Protein AF-U2B4Y4-F1 (afdb_monomer)

Structure (mmCIF, N/CA/C/O backbone):
data_AF-U2B4Y4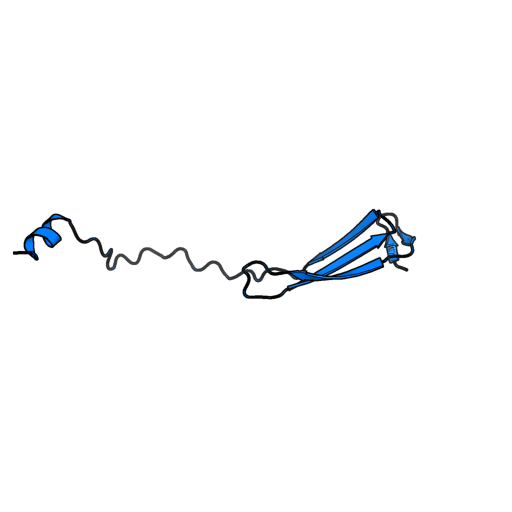-F1
#
_entry.id   AF-U2B4Y4-F1
#
loop_
_atom_site.group_PDB
_atom_site.id
_atom_site.type_symbol
_atom_site.label_atom_id
_atom_site.label_alt_id
_atom_site.label_comp_id
_atom_site.label_asym_id
_atom_site.label_entity_id
_atom_site.label_seq_id
_atom_site.pdbx_PDB_ins_code
_atom_site.Cartn_x
_atom_site.Cartn_y
_atom_site.Cartn_z
_atom_site.occupancy
_atom_site.B_iso_or_equiv
_atom_site.auth_seq_id
_atom_site.auth_comp_id
_atom_site.auth_asym_id
_atom_site.auth_atom_id
_atom_site.pdbx_PDB_model_num
ATOM 1 N N . ILE A 1 1 ? 18.776 -2.289 -7.257 1.00 88.50 1 ILE A N 1
ATOM 2 C CA . ILE A 1 1 ? 18.185 -2.782 -8.531 1.00 88.50 1 ILE A CA 1
ATOM 3 C C . ILE A 1 1 ? 17.256 -3.937 -8.184 1.00 88.50 1 ILE A C 1
ATOM 5 O O . ILE A 1 1 ? 17.714 -4.853 -7.514 1.00 88.50 1 ILE A O 1
ATOM 9 N N . LEU A 1 2 ? 15.984 -3.878 -8.589 1.00 94.19 2 LEU A N 1
ATOM 10 C CA . LEU A 1 2 ? 14.969 -4.920 -8.353 1.00 94.19 2 LEU A CA 1
ATOM 11 C C . LEU A 1 2 ? 14.470 -5.492 -9.686 1.00 94.19 2 LEU A C 1
ATOM 13 O O . LEU A 1 2 ? 14.765 -4.929 -10.740 1.00 94.19 2 LEU A O 1
ATOM 17 N N . ARG A 1 3 ? 13.739 -6.610 -9.655 1.00 94.50 3 ARG A N 1
ATOM 18 C CA . ARG A 1 3 ? 13.058 -7.144 -10.843 1.00 94.50 3 ARG A CA 1
ATOM 19 C C . ARG A 1 3 ? 11.638 -6.589 -10.930 1.00 94.50 3 ARG A C 1
ATOM 21 O O . ARG A 1 3 ? 10.962 -6.505 -9.911 1.00 94.50 3 ARG A O 1
ATOM 28 N N . ASP A 1 4 ? 11.212 -6.201 -12.128 1.00 91.75 4 ASP A N 1
ATOM 29 C CA . ASP A 1 4 ? 9.816 -5.844 -12.396 1.00 91.75 4 ASP A CA 1
ATOM 30 C C . ASP A 1 4 ? 8.921 -7.096 -12.493 1.00 91.75 4 ASP A C 1
ATOM 32 O O . ASP A 1 4 ? 9.402 -8.229 -12.428 1.00 91.75 4 ASP A O 1
ATOM 36 N N . ALA A 1 5 ? 7.613 -6.900 -12.686 1.00 88.50 5 ALA A N 1
ATOM 37 C CA . ALA A 1 5 ? 6.649 -7.996 -12.838 1.00 88.50 5 ALA A CA 1
ATOM 38 C C . ALA A 1 5 ? 6.917 -8.902 -14.060 1.00 88.50 5 ALA A C 1
ATOM 40 O O . ALA A 1 5 ? 6.394 -10.009 -14.130 1.00 88.50 5 ALA A O 1
ATOM 41 N N . ARG A 1 6 ? 7.737 -8.452 -15.021 1.00 91.94 6 ARG A N 1
ATOM 42 C CA . ARG A 1 6 ? 8.179 -9.232 -16.189 1.00 91.94 6 ARG A CA 1
ATOM 43 C C . ARG A 1 6 ? 9.542 -9.899 -15.956 1.00 91.94 6 ARG A C 1
ATOM 45 O O . ARG A 1 6 ? 10.079 -10.530 -16.858 1.00 91.94 6 ARG A O 1
ATOM 52 N N . GLY A 1 7 ? 10.119 -9.758 -14.762 1.00 93.06 7 GLY A N 1
ATOM 53 C CA . GLY A 1 7 ? 11.405 -10.336 -14.380 1.00 93.06 7 GLY A CA 1
ATOM 54 C C . GLY A 1 7 ? 12.634 -9.521 -14.801 1.00 93.06 7 GLY A C 1
ATOM 55 O O . GLY A 1 7 ? 13.763 -9.931 -14.501 1.00 93.06 7 GLY A O 1
ATOM 56 N N . HIS A 1 8 ? 12.468 -8.365 -15.447 1.00 94.44 8 HIS A N 1
ATOM 57 C CA . HIS A 1 8 ? 13.580 -7.531 -15.905 1.00 94.44 8 HIS A CA 1
ATOM 58 C C . HIS A 1 8 ? 14.180 -6.716 -14.761 1.00 94.44 8 HIS A C 1
ATOM 60 O O . HIS A 1 8 ? 13.464 -6.153 -13.936 1.00 94.44 8 HIS A O 1
ATOM 66 N N . ARG A 1 9 ? 15.513 -6.605 -14.726 1.00 95.56 9 ARG A N 1
ATOM 67 C CA . ARG A 1 9 ? 16.220 -5.781 -13.735 1.00 95.56 9 ARG A CA 1
ATOM 68 C C . ARG A 1 9 ? 16.011 -4.297 -14.032 1.00 95.56 9 ARG A C 1
ATOM 70 O O . ARG A 1 9 ? 16.290 -3.842 -15.136 1.00 95.56 9 ARG A O 1
ATOM 77 N N . ARG A 1 10 ? 15.578 -3.539 -13.028 1.00 94.94 10 ARG A N 1
ATOM 78 C CA . ARG A 1 10 ? 15.348 -2.096 -13.106 1.00 94.94 10 ARG A CA 1
ATOM 79 C C . ARG A 1 10 ? 15.853 -1.376 -11.861 1.00 94.94 10 ARG A C 1
ATOM 81 O O . ARG A 1 10 ? 15.935 -1.940 -10.765 1.00 94.94 10 ARG A O 1
ATOM 88 N N . LEU A 1 11 ? 16.184 -0.100 -12.030 1.00 96.62 11 LEU A N 1
ATOM 89 C CA . LEU A 1 11 ? 16.400 0.800 -10.904 1.00 96.62 11 LEU A CA 1
ATOM 90 C C . LEU A 1 11 ? 15.049 1.087 -10.255 1.00 96.62 11 LEU A C 1
ATOM 92 O O . LEU A 1 11 ? 14.134 1.576 -10.914 1.00 96.62 11 LEU A O 1
ATOM 96 N N . ALA A 1 12 ? 14.941 0.742 -8.976 1.00 97.00 12 ALA A N 1
ATOM 97 C CA . ALA A 1 12 ? 13.764 1.009 -8.175 1.00 97.00 12 ALA A CA 1
ATOM 98 C C . ALA A 1 12 ? 14.071 2.133 -7.192 1.00 97.00 12 ALA A C 1
ATOM 100 O O . ALA A 1 12 ? 15.155 2.157 -6.604 1.00 97.00 12 ALA A O 1
ATOM 101 N N . ARG A 1 13 ? 13.105 3.022 -6.989 1.00 97.44 13 ARG A N 1
ATOM 102 C CA . ARG A 1 13 ? 13.071 3.906 -5.832 1.00 97.44 13 ARG A CA 1
ATOM 103 C C . ARG A 1 13 ? 12.199 3.260 -4.766 1.00 97.44 13 ARG A C 1
ATOM 105 O O . ARG A 1 13 ? 11.092 2.820 -5.073 1.00 97.44 13 ARG A O 1
ATOM 112 N N . LEU A 1 14 ? 12.728 3.187 -3.551 1.00 97.25 14 LEU A N 1
ATOM 113 C CA . LEU A 1 14 ? 12.023 2.672 -2.387 1.00 97.25 14 LEU A CA 1
ATOM 114 C C . LEU A 1 14 ? 11.566 3.843 -1.529 1.00 97.25 14 LEU A C 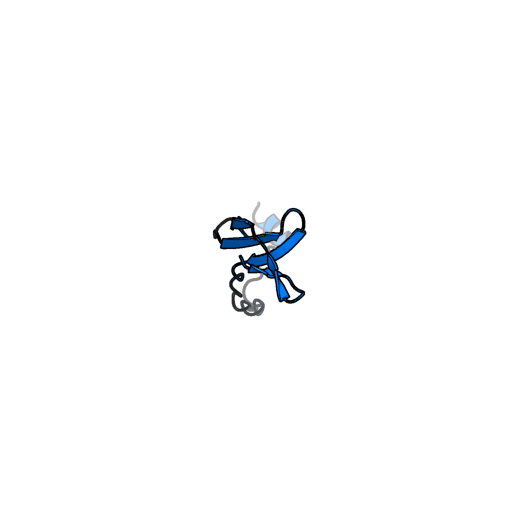1
ATOM 116 O O . LEU A 1 14 ? 12.335 4.774 -1.291 1.00 97.25 14 LEU A O 1
ATOM 120 N N . TYR A 1 15 ? 10.313 3.781 -1.106 1.00 97.94 15 TYR A N 1
ATOM 121 C CA . TYR A 1 15 ? 9.718 4.725 -0.180 1.00 97.94 15 TYR A CA 1
ATOM 122 C C . TYR A 1 15 ? 9.200 3.946 1.013 1.00 97.94 15 TYR A C 1
ATOM 124 O O . TYR A 1 15 ? 8.289 3.132 0.859 1.00 97.94 15 TYR A O 1
ATOM 132 N N . ASP A 1 16 ? 9.763 4.223 2.180 1.00 97.94 16 ASP A N 1
ATOM 133 C CA . ASP A 1 16 ? 9.209 3.759 3.441 1.00 97.94 16 ASP A CA 1
ATOM 134 C C . ASP A 1 16 ? 8.256 4.827 3.960 1.00 97.94 16 ASP A C 1
ATOM 136 O O . ASP A 1 16 ? 8.543 6.028 3.908 1.00 97.94 16 ASP A O 1
ATOM 140 N N . PHE A 1 17 ? 7.097 4.393 4.429 1.00 97.12 17 PHE A N 1
ATOM 141 C CA . PHE A 1 17 ? 6.094 5.286 4.975 1.00 97.12 17 PHE A CA 1
ATOM 142 C C . PHE A 1 17 ? 5.385 4.629 6.147 1.00 97.12 17 PHE A 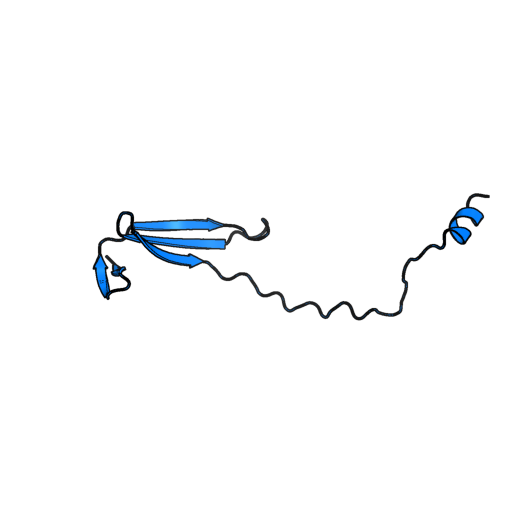C 1
ATOM 144 O O . PHE A 1 17 ? 5.481 3.426 6.396 1.00 97.12 17 PHE A O 1
ATOM 151 N N . GLU A 1 18 ? 4.656 5.454 6.879 1.00 96.12 18 GLU A N 1
ATOM 152 C CA . GLU A 1 18 ? 3.886 5.019 8.025 1.00 96.12 18 GLU A CA 1
ATOM 153 C C . GLU A 1 18 ? 2.432 5.433 7.832 1.00 96.12 18 GLU A C 1
ATOM 155 O O . GLU A 1 18 ? 2.150 6.508 7.303 1.00 96.12 18 GLU A O 1
ATOM 160 N N . PHE A 1 19 ? 1.516 4.569 8.247 1.00 92.75 19 PHE A N 1
ATOM 161 C CA . PHE A 1 19 ? 0.077 4.772 8.142 1.00 92.75 19 PHE A CA 1
ATOM 162 C C . PHE A 1 19 ? -0.615 4.271 9.410 1.00 92.75 19 PHE A C 1
ATOM 164 O O . PHE A 1 19 ? -0.028 3.541 10.204 1.00 92.75 19 PHE A O 1
ATOM 171 N N . THR A 1 20 ? -1.861 4.669 9.626 1.00 91.94 20 THR A N 1
ATOM 172 C CA . THR A 1 20 ? -2.681 4.211 10.754 1.00 91.94 20 THR A CA 1
ATOM 173 C C . THR A 1 20 ? -4.029 3.732 10.214 1.00 91.94 20 THR A C 1
ATOM 175 O O . THR A 1 20 ? -4.519 4.267 9.221 1.00 91.94 20 THR A O 1
ATOM 178 N N . VAL A 1 21 ? -4.620 2.700 10.830 1.00 83.12 21 VAL A N 1
ATOM 179 C CA . VAL A 1 21 ? -5.977 2.224 10.474 1.00 83.12 21 VAL A CA 1
ATOM 180 C C . VAL A 1 21 ? -7.027 2.913 11.346 1.00 83.12 21 VAL A C 1
ATOM 182 O O . VAL A 1 21 ? -7.960 3.513 10.830 1.00 83.12 21 VAL A O 1
ATOM 185 N N . THR A 1 22 ? -6.845 2.865 12.669 1.00 82.88 22 THR A N 1
ATOM 186 C CA . THR A 1 22 ? -7.766 3.437 13.672 1.00 82.88 22 THR A CA 1
ATOM 187 C C . THR A 1 22 ? -7.217 4.695 14.353 1.00 82.88 22 THR A C 1
ATOM 189 O O . THR A 1 22 ? -7.868 5.263 15.219 1.00 82.88 22 THR A O 1
ATOM 192 N N . GLY A 1 23 ? -6.010 5.139 13.986 1.00 80.69 23 GLY A N 1
ATOM 193 C CA . GLY A 1 23 ? -5.330 6.286 14.602 1.00 80.69 23 GLY A CA 1
ATOM 194 C C . GLY A 1 23 ? -4.478 5.959 15.835 1.00 80.69 23 GLY A C 1
ATOM 195 O O . GLY A 1 23 ? -3.589 6.738 16.157 1.00 80.69 23 GLY A O 1
ATOM 196 N N . GLU A 1 24 ? -4.671 4.805 16.475 1.00 82.12 24 GLU A N 1
ATOM 197 C CA . GLU A 1 24 ? -3.907 4.416 17.675 1.00 82.12 24 GLU A CA 1
ATOM 198 C C . GLU A 1 24 ? -2.581 3.724 17.350 1.00 82.12 24 GLU A C 1
ATOM 200 O O . GLU A 1 24 ? -1.570 3.955 18.012 1.00 82.12 24 GLU A O 1
ATOM 205 N N . GLN A 1 25 ? -2.566 2.882 16.314 1.00 86.38 25 GLN A N 1
ATOM 206 C CA . GLN A 1 25 ? -1.392 2.094 15.953 1.00 86.38 25 GLN A CA 1
ATOM 207 C C . GLN A 1 25 ? -0.775 2.580 14.646 1.00 86.38 25 GLN A C 1
ATOM 209 O O . GLN A 1 25 ? -1.433 2.610 13.601 1.00 86.38 25 GLN A O 1
ATOM 214 N N . ARG A 1 26 ? 0.522 2.901 14.705 1.00 92.31 26 ARG A N 1
ATOM 215 C CA . ARG A 1 26 ? 1.338 3.226 13.536 1.00 92.31 26 ARG A CA 1
ATOM 216 C C . ARG A 1 26 ? 1.874 1.947 12.902 1.00 92.31 26 ARG A C 1
ATOM 218 O O . ARG A 1 26 ? 2.596 1.177 13.531 1.00 92.31 26 ARG A O 1
ATOM 225 N N . LEU A 1 27 ? 1.480 1.727 11.658 1.00 92.75 27 LEU A N 1
ATOM 226 C CA . LEU A 1 27 ? 1.883 0.616 10.813 1.00 92.75 27 LEU A CA 1
ATOM 227 C C . LEU A 1 27 ? 2.866 1.114 9.760 1.00 92.75 27 LEU A C 1
ATOM 229 O O . LEU A 1 27 ? 2.834 2.275 9.351 1.00 92.75 27 LEU A O 1
ATOM 233 N N . ARG A 1 28 ? 3.743 0.224 9.309 1.00 95.69 28 ARG A N 1
ATOM 234 C CA . ARG A 1 28 ? 4.725 0.513 8.265 1.00 95.69 28 ARG A CA 1
ATOM 235 C C . ARG A 1 28 ? 4.266 -0.031 6.927 1.00 95.69 28 ARG A C 1
ATOM 237 O O . ARG A 1 28 ? 3.758 -1.150 6.838 1.00 95.69 28 ARG A O 1
ATOM 244 N N . GLY A 1 29 ? 4.486 0.762 5.892 1.00 96.81 29 GLY A N 1
ATOM 245 C CA . GLY A 1 29 ? 4.324 0.356 4.510 1.00 96.81 29 GLY A CA 1
ATOM 246 C C . GLY A 1 29 ? 5.564 0.695 3.696 1.00 96.81 29 GLY A C 1
ATOM 247 O O . GLY A 1 29 ? 6.368 1.550 4.072 1.00 96.81 29 GLY A O 1
ATOM 248 N N . GLN A 1 30 ? 5.706 0.016 2.565 1.00 97.88 30 GLN A N 1
ATOM 249 C CA . GLN A 1 30 ? 6.769 0.263 1.607 1.00 97.88 30 GLN A CA 1
ATOM 250 C C . GLN A 1 30 ? 6.207 0.302 0.186 1.00 97.88 30 GLN A C 1
ATOM 252 O O . GLN A 1 30 ? 5.363 -0.516 -0.188 1.00 97.88 30 GLN A O 1
ATOM 257 N N . ILE A 1 31 ? 6.697 1.244 -0.622 1.00 97.56 31 ILE A N 1
ATOM 258 C CA . ILE A 1 31 ? 6.423 1.317 -2.060 1.00 97.56 31 ILE A CA 1
ATOM 259 C C . ILE A 1 31 ? 7.730 1.149 -2.826 1.00 97.56 31 ILE A C 1
ATOM 261 O O . ILE A 1 31 ? 8.716 1.833 -2.556 1.00 97.56 31 ILE A O 1
ATOM 265 N N . SER A 1 32 ? 7.712 0.288 -3.840 1.00 97.12 32 SER A N 1
ATOM 266 C CA . SER A 1 32 ? 8.745 0.237 -4.873 1.00 97.12 32 SER A CA 1
ATOM 267 C C . SER A 1 32 ? 8.225 0.829 -6.183 1.00 97.12 32 SER A C 1
ATOM 269 O O . SER A 1 32 ? 7.166 0.448 -6.681 1.00 97.12 32 SER A O 1
ATOM 271 N N . MET A 1 33 ? 8.984 1.769 -6.746 1.00 97.31 33 MET A N 1
ATOM 272 C CA . MET A 1 33 ? 8.665 2.478 -7.988 1.00 97.31 33 MET A CA 1
ATOM 273 C C . MET A 1 33 ? 9.769 2.277 -9.025 1.00 97.31 33 MET A C 1
ATOM 275 O O . MET A 1 33 ? 10.948 2.427 -8.708 1.00 97.31 33 MET A O 1
ATOM 279 N N . PHE A 1 34 ? 9.402 2.026 -10.279 1.00 96.44 34 PHE A N 1
ATOM 280 C CA . PHE A 1 34 ? 10.306 2.006 -11.431 1.00 96.44 34 PHE A CA 1
ATOM 281 C C . PHE A 1 34 ? 10.075 3.261 -12.286 1.00 96.44 34 PHE A C 1
ATOM 283 O O . PHE A 1 34 ? 9.284 3.257 -13.231 1.00 96.44 34 PHE A O 1
ATOM 290 N N . GLY A 1 35 ? 10.744 4.365 -11.940 1.00 92.62 35 GLY A N 1
ATOM 291 C CA . GLY A 1 35 ? 10.434 5.675 -12.521 1.00 92.62 35 GLY A CA 1
ATOM 292 C C . GLY A 1 35 ? 9.032 6.126 -12.102 1.00 92.62 35 GLY A C 1
ATOM 293 O O . GLY A 1 35 ? 8.751 6.200 -10.910 1.00 92.62 35 GLY A O 1
ATOM 294 N N . GLN A 1 36 ? 8.154 6.393 -13.071 1.00 93.50 36 GLN A N 1
ATOM 295 C CA . GLN A 1 36 ? 6.745 6.738 -12.822 1.00 93.50 36 GLN A CA 1
ATOM 296 C C . GLN A 1 36 ? 5.831 5.507 -12.697 1.00 93.50 36 GLN A C 1
ATOM 298 O O . GLN A 1 36 ? 4.645 5.645 -12.416 1.00 93.50 36 GLN A O 1
ATOM 303 N N . HIS A 1 37 ? 6.363 4.298 -12.900 1.00 93.62 37 HIS A N 1
ATOM 30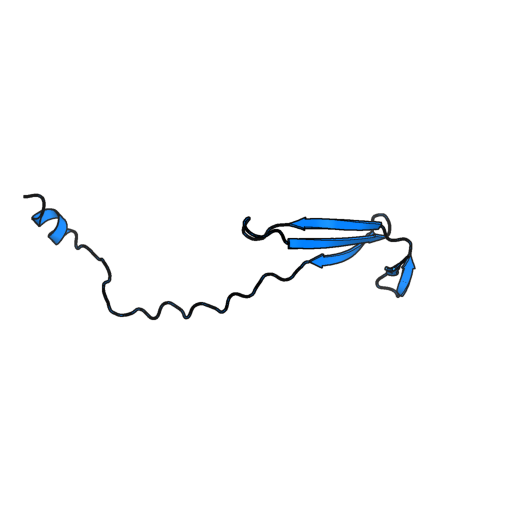4 C CA . HIS A 1 37 ? 5.575 3.072 -12.835 1.00 93.62 37 HIS A CA 1
ATOM 305 C C . HIS A 1 37 ? 5.593 2.468 -11.433 1.00 93.62 37 HIS A C 1
ATOM 307 O O . HIS A 1 37 ? 6.660 2.275 -10.845 1.00 93.62 37 HIS A O 1
ATOM 313 N N . LEU A 1 38 ? 4.412 2.108 -10.934 1.00 94.25 38 LEU A N 1
ATOM 314 C CA . LEU A 1 38 ? 4.264 1.374 -9.683 1.00 94.25 38 LEU A CA 1
ATOM 315 C C . LEU A 1 38 ? 4.798 -0.057 -9.830 1.00 94.25 38 LEU A C 1
ATOM 317 O O . LEU A 1 38 ? 4.465 -0.753 -10.789 1.00 94.25 38 LEU A O 1
ATOM 321 N N . GLY A 1 39 ? 5.637 -0.480 -8.884 1.00 94.69 39 GLY A N 1
ATOM 322 C CA . GLY A 1 39 ? 6.149 -1.845 -8.787 1.00 94.69 39 GLY A CA 1
ATOM 323 C C . GLY A 1 39 ? 5.330 -2.680 -7.809 1.00 94.69 39 GLY A C 1
ATOM 324 O O . GLY A 1 39 ? 4.504 -3.492 -8.214 1.00 94.69 39 GLY A O 1
ATOM 325 N N . ARG A 1 40 ? 5.570 -2.482 -6.513 1.00 95.12 40 ARG A N 1
ATOM 326 C CA . ARG A 1 40 ? 4.907 -3.211 -5.423 1.00 95.12 40 ARG A CA 1
ATOM 327 C C . ARG A 1 40 ? 4.589 -2.275 -4.268 1.00 95.12 40 ARG A C 1
ATOM 329 O O . ARG A 1 40 ? 5.387 -1.388 -3.967 1.00 95.12 40 ARG A O 1
ATOM 336 N N . ILE A 1 41 ? 3.458 -2.533 -3.621 1.00 96.69 41 ILE A N 1
ATOM 337 C CA . ILE A 1 41 ? 3.079 -1.944 -2.340 1.00 96.69 41 ILE A CA 1
ATOM 338 C C . ILE A 1 41 ? 3.015 -3.082 -1.324 1.00 96.69 41 ILE A C 1
ATOM 340 O O . ILE A 1 41 ? 2.367 -4.100 -1.572 1.00 96.69 41 ILE A O 1
ATOM 344 N N . GLU A 1 42 ? 3.706 -2.917 -0.205 1.00 96.62 42 GLU A N 1
ATOM 345 C CA . GLU A 1 42 ? 3.664 -3.831 0.934 1.00 96.62 42 GLU A CA 1
ATOM 346 C C . GLU A 1 42 ? 3.175 -3.063 2.157 1.00 96.62 42 GLU A C 1
ATOM 348 O O . GLU A 1 42 ? 3.657 -1.967 2.437 1.00 96.62 42 GLU A O 1
ATOM 353 N N . LEU A 1 43 ? 2.206 -3.633 2.868 1.00 95.94 43 LEU A N 1
ATOM 354 C CA . LEU A 1 43 ? 1.603 -3.049 4.060 1.00 95.94 43 LEU A CA 1
ATOM 355 C C . LEU A 1 43 ? 1.693 -4.067 5.190 1.00 95.94 43 LEU A C 1
ATOM 357 O O . LEU A 1 43 ? 1.453 -5.257 4.968 1.00 95.94 43 LEU A O 1
ATOM 361 N N . GLN A 1 44 ? 2.006 -3.610 6.399 1.00 93.94 44 GLN A N 1
ATOM 362 C CA . GLN A 1 44 ? 1.849 -4.462 7.571 1.00 93.94 44 GLN A CA 1
ATOM 363 C C . GLN A 1 44 ? 0.378 -4.888 7.731 1.00 93.94 44 GLN A C 1
ATOM 365 O O . GLN A 1 44 ? -0.521 -4.066 7.527 1.00 93.94 44 GLN A O 1
ATOM 370 N N . PRO A 1 45 ? 0.122 -6.160 8.082 1.00 86.94 45 PRO A N 1
ATOM 371 C CA . PRO A 1 45 ? -1.231 -6.667 8.244 1.00 86.94 45 PRO A CA 1
ATOM 372 C C . PRO A 1 45 ? -1.932 -5.988 9.424 1.00 86.94 45 PRO A C 1
ATOM 374 O O . PRO A 1 45 ? -1.320 -5.723 10.460 1.00 86.94 45 PRO A O 1
ATOM 377 N N . HIS A 1 46 ? -3.234 -5.744 9.274 1.00 79.50 46 HIS A N 1
ATOM 378 C CA . HIS A 1 46 ? -4.078 -5.358 10.399 1.00 79.50 46 HIS A CA 1
ATOM 379 C C . HIS A 1 46 ? -4.260 -6.567 11.335 1.00 79.50 46 HIS A C 1
ATOM 381 O O . HIS A 1 46 ? -4.507 -7.668 10.831 1.00 79.50 46 HIS A O 1
ATOM 387 N N . PRO A 1 47 ? -4.142 -6.404 12.666 1.00 74.81 47 PRO A N 1
ATOM 388 C CA . PRO A 1 47 ? -4.434 -7.482 13.600 1.00 74.81 47 PRO A CA 1
ATOM 389 C C . PRO A 1 47 ? -5.890 -7.924 13.444 1.00 74.81 47 PRO A C 1
ATOM 391 O O . PRO A 1 47 ? -6.813 -7.133 13.611 1.00 74.81 47 PRO A O 1
ATOM 394 N N . VAL A 1 48 ? -6.100 -9.201 13.129 1.00 76.94 48 VAL A N 1
ATOM 395 C CA . VAL A 1 48 ? -7.429 -9.805 1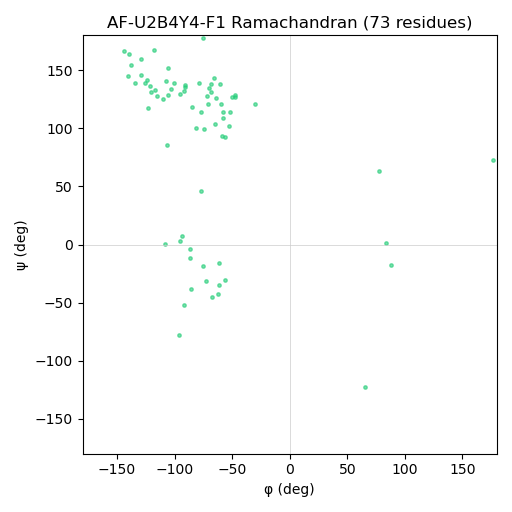3.221 1.00 76.94 48 VAL A CA 1
ATOM 396 C C . VAL A 1 48 ? -7.692 -10.011 14.705 1.00 76.94 48 VAL A C 1
ATOM 398 O O . VAL A 1 48 ? -7.161 -10.941 15.309 1.00 76.94 48 VAL A O 1
ATOM 401 N N . LEU A 1 49 ? -8.450 -9.099 15.309 1.00 75.44 49 LEU A N 1
ATOM 402 C CA . LEU A 1 49 ? -9.028 -9.353 16.620 1.00 75.44 49 LEU A CA 1
ATOM 403 C C . LEU A 1 49 ? -9.994 -10.522 16.434 1.00 75.44 49 LEU A C 1
ATOM 405 O O . LEU A 1 49 ? -10.838 -10.472 15.534 1.00 75.44 49 LEU A O 1
ATOM 409 N N . GLU A 1 50 ? -9.839 -11.587 17.224 1.00 76.56 50 GLU A N 1
ATOM 410 C CA . GLU A 1 50 ? -10.854 -12.638 17.284 1.00 76.56 50 GLU A CA 1
ATOM 411 C C . GLU A 1 50 ? -12.206 -11.950 17.447 1.00 76.56 50 GLU A C 1
ATOM 413 O O . GLU A 1 50 ? -12.342 -11.045 18.278 1.00 76.56 50 GLU A O 1
ATOM 418 N N . ALA A 1 51 ? -13.166 -12.308 16.589 1.00 65.81 51 ALA A N 1
ATOM 419 C CA . A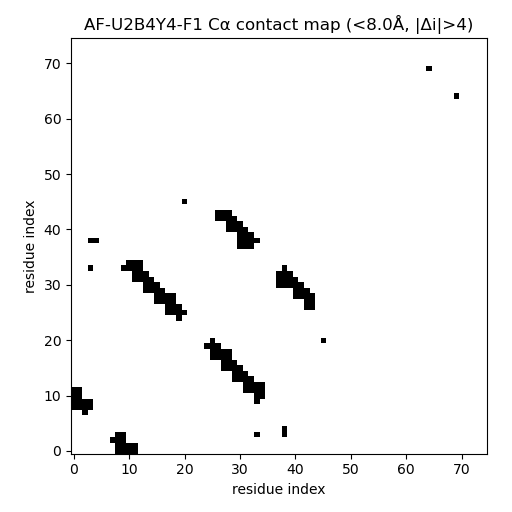LA A 1 51 ? -14.509 -11.777 16.702 1.00 65.81 51 ALA A CA 1
ATOM 420 C C . ALA A 1 51 ? -14.937 -12.027 18.144 1.00 65.81 51 ALA A C 1
ATOM 422 O O . ALA A 1 51 ? -15.036 -13.182 18.566 1.00 65.81 51 ALA A O 1
ATOM 423 N N . GLN A 1 52 ? -15.127 -10.945 18.908 1.00 64.81 52 GLN A N 1
ATOM 424 C CA . GLN A 1 52 ? -15.826 -11.066 20.174 1.00 64.81 52 GLN A CA 1
ATOM 425 C C . GLN A 1 52 ? -17.098 -11.835 19.834 1.00 64.81 52 GLN A C 1
ATOM 427 O O . GLN A 1 52 ? -17.750 -11.451 18.853 1.00 64.81 52 GLN A O 1
ATOM 432 N N . PRO A 1 53 ? -17.397 -12.948 20.532 1.00 67.88 53 PRO A N 1
ATOM 433 C CA . PRO A 1 53 ? -18.642 -13.648 20.290 1.00 67.88 53 PRO A CA 1
ATOM 434 C C . PRO A 1 53 ? -19.723 -12.576 20.282 1.00 67.88 53 PRO A C 1
ATOM 436 O O . PRO A 1 53 ? -19.738 -11.745 21.199 1.00 67.88 53 PRO A O 1
ATOM 439 N N . GLU A 1 54 ? -20.526 -12.544 19.205 1.00 63.09 54 GLU A N 1
ATOM 440 C CA . GLU A 1 54 ? -21.776 -11.776 19.139 1.00 63.09 54 GLU A CA 1
ATOM 441 C C . GLU A 1 54 ? -22.316 -11.740 20.558 1.00 63.09 54 GLU A C 1
ATOM 443 O O . GLU A 1 54 ? -22.414 -12.838 21.124 1.00 63.09 54 GLU A O 1
ATOM 448 N N . PRO A 1 55 ? -22.521 -10.559 21.177 1.00 57.75 55 PRO A N 1
ATOM 449 C CA . PRO A 1 55 ? -22.936 -10.500 22.563 1.00 57.75 55 PRO A CA 1
ATOM 450 C C . PRO A 1 55 ? -24.170 -11.380 22.654 1.00 57.75 55 PRO A C 1
ATOM 452 O O . PRO A 1 55 ? -25.240 -11.011 22.171 1.00 57.75 55 PRO A O 1
ATOM 455 N N . VAL A 1 56 ? -23.986 -12.597 23.180 1.00 57.69 56 VAL A N 1
ATOM 456 C CA . VAL A 1 56 ? -25.078 -13.520 23.421 1.00 57.69 56 VAL A CA 1
ATOM 457 C C . VAL A 1 56 ? -25.928 -12.684 24.328 1.00 57.69 56 VAL A C 1
ATOM 459 O O . VAL A 1 56 ? -25.425 -12.273 25.371 1.00 57.69 56 VAL A O 1
ATOM 462 N N . ALA A 1 57 ? -27.116 -12.305 23.863 1.00 55.22 57 ALA A N 1
ATOM 463 C CA . ALA A 1 57 ? -28.015 -11.483 24.635 1.00 55.22 57 ALA A CA 1
ATOM 464 C C . ALA A 1 57 ? -28.242 -12.237 25.943 1.00 55.22 57 ALA A C 1
ATOM 466 O O . ALA A 1 57 ? -29.063 -13.152 26.017 1.00 55.22 57 ALA A O 1
ATOM 467 N N . THR A 1 58 ? -27.437 -11.929 26.959 1.00 52.22 58 THR A N 1
ATOM 468 C CA . THR A 1 58 ? -27.612 -12.427 28.301 1.00 52.22 58 THR A CA 1
ATOM 469 C C . THR A 1 58 ? -28.920 -11.780 28.671 1.00 52.22 58 THR A C 1
ATOM 471 O O . THR A 1 58 ? -28.987 -10.563 28.838 1.00 52.22 58 THR A O 1
ATOM 474 N N . GLN A 1 59 ? -29.994 -12.567 28.650 1.00 56.47 59 GLN A N 1
ATOM 475 C CA . GLN A 1 59 ? -31.305 -12.121 29.081 1.00 56.47 59 GLN A CA 1
ATOM 476 C C . GLN A 1 59 ? -31.153 -11.683 30.538 1.00 56.47 59 GLN A C 1
ATOM 478 O O . GLN A 1 59 ? -31.115 -12.501 31.450 1.00 56.47 59 GLN A O 1
ATOM 483 N N . GLY A 1 60 ? -30.897 -10.395 30.738 1.00 56.69 60 GLY A N 1
ATOM 484 C CA . GLY A 1 60 ? -30.218 -9.943 31.940 1.00 56.69 60 GLY A CA 1
ATOM 485 C C . GLY A 1 60 ? -29.972 -8.448 31.905 1.00 56.69 60 GLY A C 1
ATOM 486 O O . GLY A 1 60 ? -28.843 -7.994 31.772 1.00 56.69 60 GLY A O 1
ATOM 487 N N . SER A 1 61 ? -31.057 -7.697 32.081 1.00 56.09 61 SER A N 1
ATOM 488 C CA . SER A 1 61 ? -31.126 -6.235 32.190 1.00 56.09 61 SER A CA 1
ATOM 489 C C . SER A 1 61 ? -31.016 -5.461 30.878 1.00 56.09 61 SER A C 1
ATOM 491 O O . SER A 1 61 ? -30.163 -4.598 30.687 1.00 56.09 61 SER A O 1
ATOM 493 N N . ASP A 1 62 ? -31.997 -5.684 30.006 1.00 56.25 62 ASP A N 1
ATOM 494 C CA . ASP A 1 62 ? -32.424 -4.606 29.124 1.00 56.25 62 ASP A CA 1
ATOM 495 C C . ASP A 1 62 ? -32.862 -3.437 30.027 1.00 56.25 62 ASP A C 1
ATOM 497 O O . ASP A 1 62 ? -33.838 -3.535 30.778 1.00 56.25 62 ASP A O 1
ATOM 501 N N . LYS A 1 63 ? -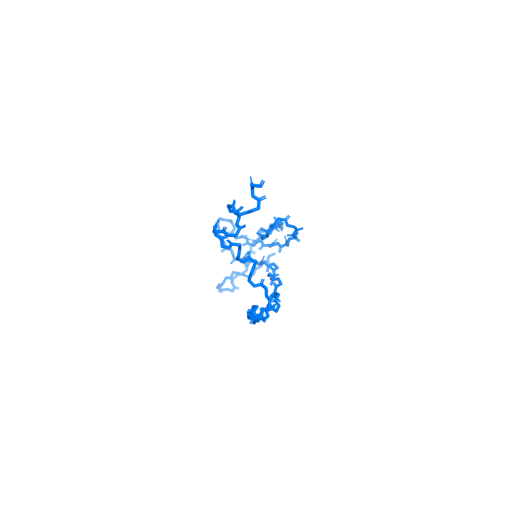32.071 -2.360 30.061 1.00 66.25 63 LYS A N 1
ATOM 502 C CA . LYS A 1 63 ? -32.277 -1.185 30.928 1.00 66.25 63 LYS A CA 1
ATOM 503 C C . LYS A 1 63 ? -33.393 -0.297 30.361 1.00 66.25 63 LYS A C 1
ATOM 505 O O . LYS A 1 63 ? -33.255 0.918 30.246 1.00 66.25 63 LYS A O 1
ATOM 510 N N . VAL A 1 64 ? -34.500 -0.915 29.962 1.00 71.62 64 VAL A N 1
ATOM 511 C CA . VAL A 1 64 ? -35.642 -0.239 29.358 1.00 71.62 64 VAL A CA 1
ATOM 512 C C . VAL A 1 64 ? -36.479 0.357 30.478 1.00 71.62 64 VAL A C 1
ATOM 514 O O . VAL A 1 64 ? -37.251 -0.330 31.143 1.00 71.62 64 VAL A O 1
ATOM 517 N N . ILE A 1 65 ? -36.319 1.659 30.697 1.00 73.50 65 ILE A N 1
ATOM 518 C CA . ILE A 1 65 ? -37.239 2.422 31.539 1.00 73.50 65 ILE A CA 1
ATOM 519 C C . ILE A 1 65 ? -38.495 2.670 30.706 1.00 73.50 65 ILE A C 1
ATOM 521 O O . ILE A 1 65 ? -38.446 3.380 29.699 1.00 73.50 65 ILE A O 1
ATOM 525 N N . ARG A 1 66 ? -39.630 2.091 31.111 1.00 77.62 66 ARG A N 1
ATOM 526 C CA . ARG A 1 66 ? -40.917 2.409 30.488 1.00 77.62 66 ARG A CA 1
ATOM 527 C C . ARG A 1 66 ? -41.297 3.841 30.850 1.00 77.62 66 ARG A C 1
ATOM 529 O O . ARG A 1 66 ? -41.137 4.272 31.990 1.00 77.62 66 ARG A O 1
ATOM 536 N N . LEU A 1 67 ? -41.820 4.584 29.876 1.00 75.25 67 LEU A N 1
ATOM 537 C CA . LEU A 1 67 ? -42.165 6.004 30.029 1.00 75.25 67 LEU A CA 1
ATOM 538 C C . LEU A 1 67 ? -43.139 6.253 31.202 1.00 75.25 67 LEU A C 1
ATOM 540 O O . LEU A 1 67 ? -43.101 7.297 31.849 1.00 75.25 67 LEU A O 1
ATOM 544 N N . GLU A 1 68 ? -43.984 5.264 31.487 1.00 83.12 68 GLU A N 1
ATOM 545 C CA . GLU A 1 68 ? -44.934 5.214 32.601 1.00 83.12 68 GLU A CA 1
ATOM 546 C C . GLU A 1 68 ? -44.239 5.239 33.973 1.00 83.12 68 GLU A C 1
ATOM 548 O O . GLU A 1 68 ? -44.666 5.959 34.877 1.00 83.12 68 GLU A O 1
ATOM 553 N N . ASP A 1 69 ? -43.149 4.478 34.116 1.00 81.69 69 ASP A N 1
ATOM 554 C CA . ASP A 1 69 ? -42.376 4.354 35.356 1.00 81.69 69 ASP A CA 1
ATOM 555 C C . ASP A 1 69 ? -41.567 5.625 35.634 1.00 81.69 69 ASP A C 1
ATOM 557 O O . ASP A 1 6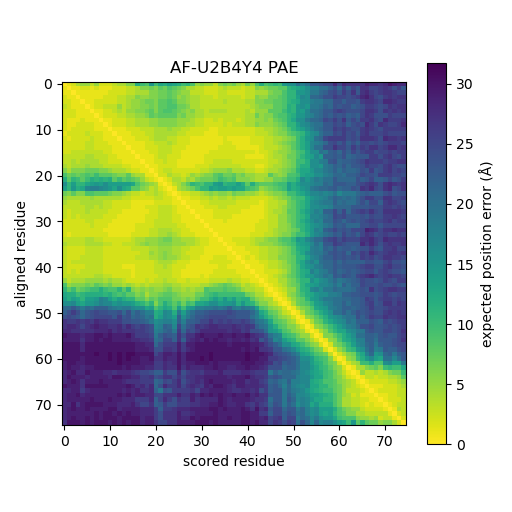9 ? -41.367 6.006 36.787 1.00 81.69 69 ASP A O 1
ATOM 561 N N . TRP A 1 70 ? -41.140 6.318 34.573 1.00 78.94 70 TRP A N 1
ATOM 562 C CA . TRP A 1 70 ? -40.472 7.613 34.687 1.00 78.94 70 TRP A CA 1
ATOM 563 C C . TRP A 1 70 ? -41.422 8.705 35.190 1.00 78.94 70 TRP A C 1
ATOM 565 O O . TRP A 1 70 ? -41.076 9.437 36.114 1.00 78.94 70 TRP A O 1
ATOM 575 N N . ARG A 1 71 ? -42.645 8.776 34.641 1.00 78.88 71 ARG A N 1
ATOM 576 C CA . ARG A 1 71 ? -43.646 9.779 35.048 1.00 78.88 71 ARG A CA 1
ATOM 577 C C . ARG A 1 71 ? -44.049 9.651 36.517 1.00 78.88 71 ARG A C 1
ATOM 579 O O . ARG A 1 71 ? -44.261 10.662 37.167 1.00 78.88 71 ARG A O 1
ATOM 586 N N . ARG A 1 72 ? -44.105 8.425 37.042 1.00 76.56 72 ARG A N 1
ATOM 587 C CA . ARG A 1 72 ? -44.525 8.134 38.423 1.00 76.56 72 ARG A CA 1
ATOM 588 C C . ARG A 1 72 ? -43.476 8.475 39.485 1.00 76.56 72 ARG A C 1
ATOM 590 O O . ARG A 1 72 ? -43.808 8.562 40.656 1.00 76.56 72 ARG A O 1
ATOM 597 N N . LYS A 1 73 ? -42.208 8.620 39.090 1.00 73.94 73 LYS A N 1
ATOM 598 C CA . LYS A 1 73 ? -41.110 9.034 39.980 1.00 73.94 73 LYS A CA 1
ATOM 599 C C . LYS A 1 73 ? -40.954 10.552 40.099 1.00 73.94 73 LYS A C 1
ATOM 601 O O . LYS A 1 73 ? -40.159 10.995 40.920 1.00 73.94 73 LYS A O 1
ATOM 606 N N . ALA A 1 74 ? -41.620 11.322 39.241 1.00 67.25 74 ALA A N 1
ATOM 607 C CA . ALA A 1 74 ? -41.514 12.779 39.184 1.00 67.25 74 ALA A CA 1
ATOM 608 C C . ALA A 1 74 ? -42.590 13.503 40.022 1.00 67.25 74 ALA A C 1
ATOM 610 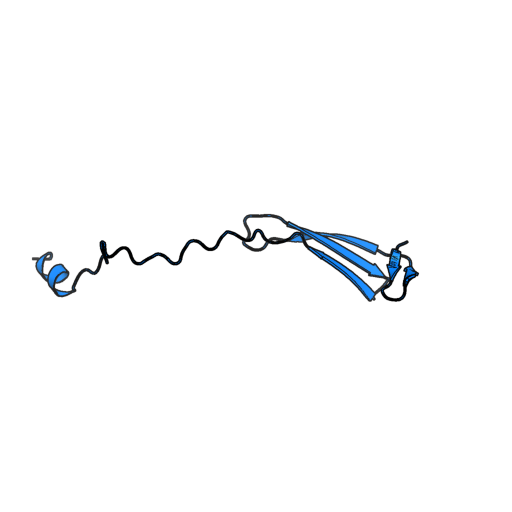O O . ALA A 1 74 ? -42.695 14.725 39.934 1.00 67.25 74 ALA A O 1
ATOM 611 N N . GLU A 1 75 ? -43.369 12.749 40.801 1.00 52.75 75 GLU A N 1
ATOM 612 C CA . GLU A 1 75 ? -44.402 13.203 41.743 1.00 52.75 75 GLU A CA 1
ATOM 613 C C . GLU A 1 75 ? -43.923 12.952 43.180 1.00 52.75 75 GLU A C 1
ATOM 615 O O . GLU A 1 75 ? -44.106 13.854 44.027 1.00 52.75 75 GLU A O 1
#

Mean predicted aligned error: 13.75 Å

pLDDT: mean 83.37, std 14.12, range [52.22, 97.94]

Nearest PDB structures (foldseek):
  6yuf-assembly1_A  TM=5.296E-01  e=7.945E+00  Schizosaccharomyces pombe 972h-

Secondary structure (DSSP, 8-state):
-EE-TTS-EE--EEEEEEEESSSSSEEEEEEEEETTEEEEEEEPPPP-----------SS------HHHHHHT--

Solvent-accessible surface area (backbone atoms only — not comparable to full-atom values): 5060 Å² total; per-residue (Å²): 116,43,64,48,100,86,66,50,80,37,69,56,51,78,45,80,47,75,47,58,87,84,75,82,54,85,39,53,33,39,40,36,24,50,78,95,42,83,68,51,78,49,67,62,80,78,84,80,70,76,76,70,72,72,78,69,78,64,90,72,74,82,86,74,77,52,71,71,65,56,60,69,71,77,114

Radius of gyration: 26.93 Å; Cα contacts (8 Å, |Δi|>4): 79; chains: 1; bounding box: 63×27×58 Å

Foldseek 3Di:
DDAAPVRDDADWDKDKDWDDDVPPDIWIKMWIDRVPHGGDIDTDDDDDDDPPPPPPVPVDDPVDDDPVNVVVVVD

Sequence (75 aa):
ILRDARGHRRLARLYDFEFTVTGEQRLRGQISMFGQHLGRIELQPHPVLEAQPEPVATQGSDKVIRLEDWRRKAE